Protein AF-A0A6A7BBM8-F1 (afdb_monomer_lite)

Organism: NCBI:txid1408161

Foldseek 3Di:
DDPDPPDQAACPDPVSLVVLVVVLQVLCVVLVLVVRWDPCVVVVVPPVPPQPDPPDDPVVNVVVVVSVVVVVSNVVSQVVSVVSLVVRYDPVQVVQCVVPPIPVSSSVSSVVVD

Secondary structure (DSSP, 8-state):
--TT-S-PPPS-SHHHHHHHHHHHHHHHHHTT-TTS--TTHHHHT--------TTS-HHHHHHHHHHHHHHHHHHHHHHHHHHHHHHHS-HHHHGGGTT--SHHHHHHHHHTT-

Radius of gyration: 17.74 Å; chains: 1; bounding box: 47×28×44 Å

Structure (mmCIF, N/CA/C/O backbone):
data_AF-A0A6A7BBM8-F1
#
_entry.id   AF-A0A6A7BBM8-F1
#
loop_
_atom_site.group_PDB
_atom_site.id
_atom_site.type_symbol
_atom_site.label_atom_id
_atom_site.label_alt_id
_atom_site.label_comp_id
_atom_site.label_asym_id
_atom_site.label_entity_id
_atom_site.label_seq_id
_atom_site.pdbx_PDB_ins_code
_atom_site.Cartn_x
_atom_site.Cartn_y
_atom_site.Cartn_z
_atom_site.occupancy
_atom_site.B_iso_or_equiv
_atom_site.auth_seq_id
_atom_site.auth_comp_id
_atom_site.auth_asym_id
_atom_site.auth_atom_id
_atom_site.pdbx_PDB_model_num
ATOM 1 N N . MET A 1 1 ? 9.714 18.532 11.035 1.00 37.38 1 MET A N 1
ATOM 2 C CA . MET A 1 1 ? 10.527 18.164 9.857 1.00 37.38 1 MET A CA 1
ATOM 3 C C . MET A 1 1 ? 11.509 17.087 10.292 1.00 37.38 1 MET A C 1
ATOM 5 O O . MET A 1 1 ? 12.315 17.356 11.172 1.00 37.38 1 MET A O 1
ATOM 9 N N . SER A 1 2 ? 11.340 15.853 9.806 1.00 38.91 2 SER A N 1
ATOM 10 C CA . SER A 1 2 ? 12.141 14.686 10.208 1.00 38.91 2 SER A CA 1
ATOM 11 C C . SER A 1 2 ? 13.176 14.390 9.124 1.00 38.91 2 SER A C 1
ATOM 13 O O . SER A 1 2 ? 12.836 14.237 7.959 1.00 38.91 2 SER A O 1
ATOM 15 N N . THR A 1 3 ? 14.447 14.365 9.502 1.00 40.59 3 THR A N 1
ATOM 16 C CA . THR A 1 3 ? 15.621 14.372 8.6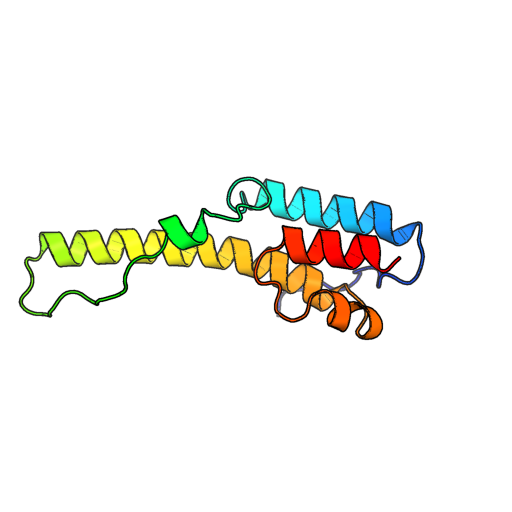18 1.00 40.59 3 THR A CA 1
ATOM 17 C C . THR A 1 3 ? 16.055 12.973 8.152 1.00 40.59 3 THR A C 1
ATOM 19 O O . THR A 1 3 ? 17.240 12.653 8.178 1.00 40.59 3 THR A O 1
ATOM 22 N N . ARG A 1 4 ? 15.128 12.107 7.713 1.00 43.09 4 ARG A N 1
ATOM 23 C CA . ARG A 1 4 ? 15.475 10.754 7.205 1.00 43.09 4 ARG A CA 1
ATOM 24 C C . ARG A 1 4 ? 15.062 10.449 5.759 1.00 43.09 4 ARG A C 1
ATOM 26 O O . ARG A 1 4 ? 15.266 9.323 5.319 1.00 43.09 4 ARG A O 1
ATOM 33 N N . ASP A 1 5 ? 14.581 11.436 5.004 1.00 43.88 5 ASP A N 1
ATOM 34 C CA . ASP A 1 5 ? 14.027 11.219 3.653 1.00 43.88 5 ASP A CA 1
ATOM 35 C C . ASP A 1 5 ? 14.909 11.724 2.492 1.00 43.88 5 ASP A C 1
ATOM 37 O O . ASP A 1 5 ? 14.449 11.819 1.358 1.00 43.88 5 ASP A O 1
ATOM 41 N N . HIS A 1 6 ? 16.185 12.045 2.729 1.00 44.91 6 HIS A N 1
ATOM 42 C CA . HIS A 1 6 ? 16.976 12.814 1.754 1.00 44.91 6 HIS A CA 1
ATOM 43 C C . HIS A 1 6 ? 17.782 12.038 0.703 1.00 44.91 6 HIS A C 1
ATOM 45 O O . HIS A 1 6 ? 18.454 12.684 -0.084 1.00 44.91 6 HIS A O 1
ATOM 51 N N . ASN A 1 7 ? 17.694 10.710 0.604 1.00 49.69 7 ASN A N 1
ATOM 52 C CA . ASN A 1 7 ? 18.340 9.966 -0.491 1.00 49.69 7 ASN A CA 1
ATOM 53 C C . ASN A 1 7 ? 17.464 8.803 -0.942 1.00 49.69 7 ASN A C 1
ATOM 55 O O . ASN A 1 7 ? 17.824 7.637 -0.782 1.00 49.69 7 ASN A O 1
ATOM 59 N N . LEU A 1 8 ? 16.274 9.118 -1.447 1.00 55.06 8 LEU A N 1
ATOM 60 C CA . LEU A 1 8 ? 15.480 8.110 -2.125 1.00 55.06 8 LEU A CA 1
ATOM 61 C C . LEU A 1 8 ? 15.869 8.068 -3.594 1.00 55.06 8 LEU A C 1
ATOM 63 O O . LEU A 1 8 ? 15.698 9.090 -4.257 1.00 55.06 8 LEU A O 1
ATOM 67 N N . PRO A 1 9 ? 16.407 6.941 -4.098 1.00 57.06 9 PRO A N 1
ATOM 68 C CA . PRO A 1 9 ? 16.703 6.827 -5.513 1.00 57.06 9 PRO A CA 1
ATOM 69 C C . PRO A 1 9 ? 15.385 6.980 -6.274 1.00 57.06 9 PRO A C 1
ATOM 71 O O . PRO A 1 9 ? 14.454 6.196 -6.086 1.00 57.06 9 PRO A O 1
ATOM 74 N N . MET A 1 10 ? 15.284 8.038 -7.080 1.00 59.88 10 MET A N 1
ATOM 75 C CA . MET A 1 10 ? 14.254 8.110 -8.110 1.00 59.88 10 MET A CA 1
ATOM 76 C C . MET A 1 10 ? 14.476 6.927 -9.048 1.00 59.88 10 MET A C 1
ATOM 78 O O . MET A 1 10 ? 15.606 6.665 -9.462 1.00 59.88 10 MET A O 1
ATOM 82 N N . LEU A 1 11 ? 13.398 6.217 -9.357 1.00 65.00 11 LEU A N 1
ATOM 83 C CA . LEU A 1 11 ? 13.391 5.087 -10.279 1.00 65.00 11 LEU A CA 1
ATOM 84 C C . LEU A 1 11 ? 13.700 5.558 -11.703 1.00 65.00 11 LEU A C 1
ATOM 86 O O . LEU A 1 11 ? 12.798 5.832 -12.489 1.00 65.00 11 LEU A O 1
ATOM 90 N N . ASN A 1 12 ? 14.988 5.685 -12.011 1.00 58.41 12 ASN A N 1
ATOM 91 C CA . ASN A 1 12 ? 15.485 6.175 -13.296 1.00 58.41 12 ASN A CA 1
ATOM 92 C C . ASN A 1 12 ? 16.148 5.064 -14.129 1.00 58.41 12 ASN A C 1
ATOM 94 O O . ASN A 1 12 ? 16.521 5.300 -15.277 1.00 58.41 12 ASN A O 1
ATOM 98 N N . SER A 1 13 ? 16.311 3.856 -13.575 1.00 63.69 13 SER A N 1
ATOM 99 C CA . SER A 1 13 ? 16.885 2.703 -14.273 1.00 63.69 13 SER A CA 1
ATOM 100 C C . SER A 1 13 ? 16.259 1.373 -13.827 1.00 63.69 13 SER A C 1
ATOM 102 O O . SER A 1 13 ? 15.725 1.247 -12.724 1.00 63.69 13 SER A O 1
ATOM 104 N N . ARG A 1 14 ? 16.344 0.347 -14.687 1.00 62.47 14 ARG A N 1
ATOM 105 C CA . ARG A 1 14 ? 15.789 -0.997 -14.426 1.00 62.47 14 ARG A CA 1
ATOM 106 C C . ARG A 1 14 ? 16.493 -1.729 -13.273 1.00 62.47 14 ARG A C 1
ATOM 108 O O . ARG A 1 14 ? 15.879 -2.584 -12.646 1.00 62.47 14 ARG A O 1
ATOM 115 N N . SER A 1 15 ? 17.757 -1.411 -12.982 1.00 65.31 15 SER A N 1
ATOM 116 C CA . SER A 1 15 ? 18.470 -1.951 -11.813 1.00 65.31 15 SER A CA 1
ATOM 117 C C . SER A 1 15 ? 17.971 -1.334 -10.509 1.00 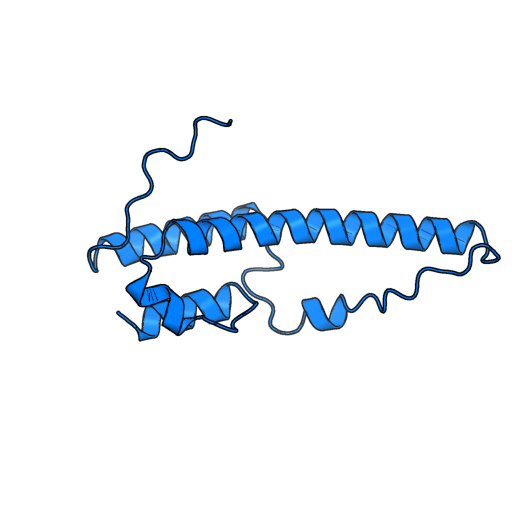65.31 15 SER A C 1
ATOM 119 O O . SER A 1 15 ? 17.754 -2.062 -9.545 1.00 65.31 15 SER A O 1
ATOM 121 N N . ASP A 1 16 ? 17.686 -0.027 -10.510 1.00 70.81 16 ASP A N 1
ATOM 122 C CA . ASP A 1 16 ? 17.143 0.671 -9.337 1.00 70.81 16 ASP A CA 1
ATOM 123 C C . ASP A 1 16 ? 15.737 0.168 -8.987 1.00 70.81 16 ASP A C 1
ATOM 125 O O . ASP A 1 16 ? 15.333 0.213 -7.827 1.00 70.81 16 ASP A O 1
ATOM 129 N N . TRP A 1 17 ? 15.009 -0.364 -9.977 1.00 75.75 17 TRP A N 1
ATOM 130 C CA . TRP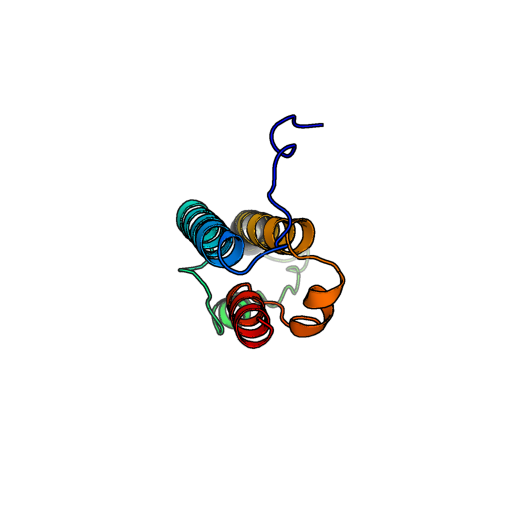 A 1 17 ? 13.687 -0.962 -9.795 1.00 75.75 17 TRP A CA 1
ATOM 131 C C . TRP A 1 17 ? 13.679 -2.152 -8.839 1.00 75.75 17 TRP A C 1
ATOM 133 O O . TRP A 1 17 ? 12.795 -2.243 -7.989 1.00 75.75 17 TRP A O 1
ATOM 143 N N . ILE A 1 18 ? 14.664 -3.047 -8.939 1.00 75.88 18 ILE A N 1
ATOM 144 C CA . ILE A 1 18 ? 14.718 -4.258 -8.108 1.00 75.88 18 ILE A CA 1
ATOM 145 C C . ILE A 1 18 ? 15.012 -3.888 -6.650 1.00 75.88 18 ILE A C 1
ATOM 147 O O . ILE A 1 18 ? 14.299 -4.324 -5.745 1.00 75.88 18 ILE A O 1
ATOM 151 N N . ASP A 1 19 ? 16.015 -3.040 -6.418 1.00 79.75 19 ASP A N 1
ATOM 152 C CA . ASP A 1 19 ? 16.386 -2.595 -5.070 1.00 79.75 19 ASP A CA 1
ATOM 153 C C . ASP A 1 19 ? 15.282 -1.746 -4.429 1.00 79.75 19 ASP A C 1
ATOM 155 O O . ASP A 1 19 ? 14.974 -1.891 -3.241 1.00 79.75 19 ASP A O 1
ATOM 159 N N . TRP A 1 20 ? 14.628 -0.899 -5.225 1.00 81.62 20 TRP A N 1
ATOM 160 C CA . TRP A 1 20 ? 13.465 -0.138 -4.792 1.00 81.62 20 TRP A CA 1
ATOM 161 C C . TRP A 1 20 ? 12.296 -1.049 -4.411 1.00 81.62 20 TRP A C 1
ATOM 163 O O . TRP A 1 20 ? 11.737 -0.894 -3.323 1.00 81.62 20 TRP A O 1
ATOM 173 N N . TYR A 1 21 ? 11.959 -2.024 -5.259 1.00 80.50 21 TYR A N 1
ATOM 174 C CA . TYR A 1 21 ? 10.870 -2.965 -5.010 1.00 80.50 21 TYR A CA 1
ATOM 175 C C . TYR A 1 21 ? 11.107 -3.741 -3.711 1.00 80.50 21 TYR A C 1
ATOM 177 O O . TYR A 1 21 ? 10.228 -3.779 -2.850 1.00 80.50 21 TYR A O 1
ATOM 185 N N . ASN A 1 22 ? 12.325 -4.252 -3.509 1.00 80.06 22 ASN A N 1
ATOM 186 C CA . ASN A 1 22 ? 12.723 -4.926 -2.270 1.00 80.06 22 ASN A CA 1
ATOM 187 C C . ASN A 1 22 ? 12.622 -3.994 -1.045 1.00 80.06 22 ASN A C 1
ATOM 189 O O . ASN A 1 22 ? 12.199 -4.413 0.032 1.00 80.06 22 ASN A O 1
ATOM 193 N N . SER A 1 23 ? 12.944 -2.704 -1.195 1.00 82.75 23 SER A N 1
ATOM 194 C CA . SER A 1 23 ? 12.807 -1.713 -0.116 1.00 82.75 23 SER A CA 1
ATOM 195 C C . SER A 1 23 ? 11.348 -1.454 0.274 1.00 82.75 23 SER A C 1
ATOM 197 O O . SER A 1 23 ? 11.033 -1.358 1.468 1.00 82.75 23 SER A O 1
ATOM 199 N N . ILE A 1 24 ?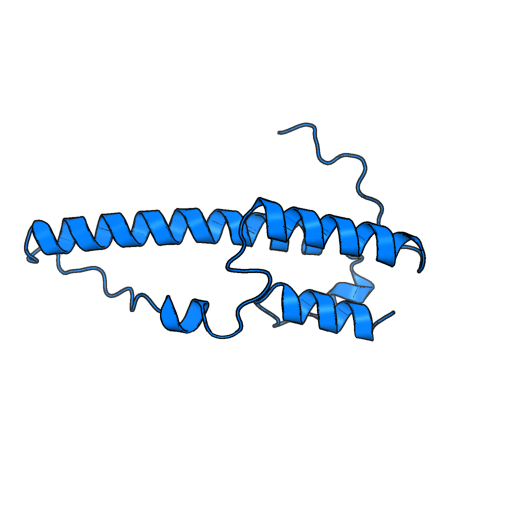 10.450 -1.348 -0.713 1.00 82.25 24 ILE A N 1
ATOM 200 C CA . ILE A 1 24 ? 9.003 -1.241 -0.478 1.00 82.25 24 ILE A CA 1
ATOM 201 C C . ILE A 1 24 ? 8.480 -2.526 0.163 1.00 82.25 24 ILE A C 1
ATOM 203 O O . ILE A 1 24 ? 7.705 -2.455 1.119 1.00 82.25 24 ILE A O 1
ATOM 207 N N . GLU A 1 25 ? 8.961 -3.681 -0.293 1.00 79.19 25 GLU A N 1
ATOM 208 C CA . GLU A 1 25 ? 8.606 -4.984 0.255 1.00 79.19 25 GLU A CA 1
ATOM 209 C C . GLU A 1 25 ? 8.957 -5.107 1.738 1.00 79.19 25 GLU A C 1
ATOM 211 O O . GLU A 1 25 ? 8.106 -5.426 2.577 1.00 79.19 25 GLU A O 1
ATOM 216 N N . ASP A 1 26 ? 10.188 -4.766 2.094 1.00 82.00 26 ASP A N 1
ATOM 217 C CA . ASP A 1 26 ? 10.644 -4.765 3.479 1.00 82.00 26 ASP A CA 1
ATOM 218 C C . ASP A 1 26 ? 9.918 -3.724 4.333 1.00 82.00 26 ASP A C 1
ATOM 220 O O . ASP A 1 26 ? 9.704 -3.928 5.533 1.00 82.00 26 ASP A O 1
ATOM 224 N N . LEU A 1 27 ? 9.544 -2.577 3.760 1.00 83.31 27 LEU A N 1
ATOM 225 C CA . LEU A 1 27 ? 8.749 -1.579 4.471 1.00 83.31 27 LEU A CA 1
ATOM 226 C C . LEU A 1 27 ? 7.334 -2.105 4.750 1.00 83.31 27 LEU A C 1
ATOM 228 O O . LEU A 1 27 ? 6.859 -1.974 5.880 1.00 83.31 27 LEU A O 1
ATOM 232 N N . ALA A 1 28 ? 6.689 -2.733 3.771 1.00 78.94 28 ALA A N 1
ATOM 233 C CA . ALA A 1 28 ? 5.360 -3.317 3.921 1.00 78.94 28 ALA A CA 1
ATOM 234 C C . ALA A 1 28 ? 5.349 -4.463 4.945 1.00 78.94 28 ALA A C 1
ATOM 236 O O . ALA A 1 28 ? 4.472 -4.496 5.811 1.00 78.94 28 ALA A O 1
ATOM 237 N N . LYS A 1 29 ? 6.364 -5.339 4.924 1.00 79.38 29 LYS A N 1
ATOM 238 C CA . LYS A 1 29 ? 6.544 -6.414 5.918 1.00 79.38 29 LYS A CA 1
ATOM 239 C C . LYS A 1 29 ? 6.746 -5.864 7.332 1.00 79.38 29 LYS A C 1
ATOM 241 O O . LYS A 1 29 ? 6.076 -6.311 8.257 1.00 79.38 29 LYS A O 1
ATOM 246 N N . ARG A 1 30 ? 7.618 -4.862 7.512 1.00 81.69 30 ARG A N 1
ATOM 247 C CA . ARG A 1 30 ? 7.905 -4.264 8.836 1.00 81.69 30 ARG A CA 1
ATOM 248 C C . ARG A 1 30 ? 6.734 -3.509 9.450 1.00 81.69 30 ARG A C 1
ATOM 250 O O . ARG A 1 30 ? 6.650 -3.429 10.669 1.00 81.69 30 ARG A O 1
ATOM 257 N N . ASN A 1 31 ? 5.879 -2.907 8.627 1.00 78.25 31 ASN A N 1
ATOM 258 C CA . ASN A 1 31 ? 4.685 -2.213 9.111 1.00 78.25 31 ASN A CA 1
ATOM 259 C C . ASN A 1 31 ? 3.457 -3.136 9.118 1.00 78.25 31 ASN A C 1
ATOM 261 O O . ASN A 1 31 ? 2.356 -2.630 9.280 1.00 78.25 31 ASN A O 1
ATOM 265 N N . GLU A 1 32 ? 3.638 -4.453 8.940 1.00 75.38 32 GLU A N 1
ATOM 266 C CA . GLU A 1 32 ? 2.567 -5.457 8.951 1.00 75.38 32 GLU A CA 1
ATOM 267 C C . GLU A 1 32 ? 1.339 -5.026 8.145 1.00 75.38 32 GLU A C 1
ATOM 269 O O . GLU A 1 32 ? 0.209 -5.208 8.590 1.00 75.38 32 GLU A O 1
ATOM 274 N N . VAL A 1 33 ? 1.548 -4.425 6.968 1.00 69.69 33 VAL A N 1
ATOM 275 C CA . VAL A 1 33 ? 0.446 -3.897 6.157 1.00 69.69 33 VAL A CA 1
ATOM 276 C C . VAL A 1 33 ? -0.375 -5.079 5.631 1.00 69.69 33 VAL A C 1
ATOM 278 O O . VAL A 1 33 ? -0.038 -5.694 4.624 1.00 69.69 33 VAL A O 1
ATOM 281 N N . TRP A 1 34 ? -1.370 -5.463 6.435 1.00 60.16 34 TRP A N 1
ATOM 282 C CA . TRP A 1 34 ? -2.419 -6.485 6.306 1.00 60.16 34 TRP A CA 1
ATOM 283 C C . TRP A 1 34 ? -2.029 -7.828 5.661 1.00 60.16 34 TRP A C 1
ATOM 285 O O . TRP A 1 34 ? -2.854 -8.517 5.080 1.00 60.16 34 TRP A O 1
ATOM 295 N N . LYS A 1 35 ? -0.772 -8.250 5.848 1.00 59.53 35 LYS A N 1
ATOM 296 C CA . LYS A 1 35 ? -0.102 -9.389 5.182 1.00 59.53 35 LYS A CA 1
ATOM 297 C C . LYS A 1 35 ? 0.160 -9.123 3.695 1.00 59.53 35 LYS A C 1
ATOM 299 O O . LYS A 1 35 ? -0.316 -9.795 2.787 1.00 59.53 35 LYS A O 1
ATOM 304 N N . TYR A 1 36 ? 1.000 -8.120 3.483 1.00 51.16 36 TYR A N 1
ATOM 305 C CA . TYR A 1 36 ? 1.512 -7.597 2.225 1.00 51.16 36 TYR A CA 1
ATOM 306 C C . TYR A 1 36 ? 0.501 -6.805 1.392 1.00 51.16 36 TYR A C 1
ATOM 308 O O . TYR A 1 36 ? 0.829 -5.678 1.048 1.00 51.16 36 TYR A O 1
ATOM 316 N N . CYS A 1 37 ? -0.685 -7.330 1.064 1.00 54.78 37 CYS A N 1
ATOM 317 C CA . CYS A 1 37 ? -1.549 -6.778 0.013 1.00 54.78 37 CYS A CA 1
ATOM 318 C C . CYS A 1 37 ? -2.939 -7.466 -0.024 1.00 54.78 37 CYS A C 1
ATOM 320 O O . CYS A 1 37 ? -3.160 -8.335 -0.868 1.00 54.78 37 CYS A O 1
ATOM 322 N N . ASP A 1 38 ? -3.856 -7.152 0.892 1.00 53.69 38 ASP A N 1
ATOM 323 C CA . ASP A 1 38 ? -5.149 -7.852 0.979 1.00 53.69 38 ASP A CA 1
ATOM 324 C C . ASP A 1 38 ? -6.240 -7.182 0.102 1.00 53.69 38 ASP A C 1
ATOM 326 O O . ASP A 1 38 ? -6.668 -6.071 0.427 1.00 53.69 38 ASP A O 1
ATOM 330 N N . PRO A 1 39 ? -6.718 -7.826 -0.986 1.00 48.31 39 PRO A N 1
ATOM 331 C CA . PRO A 1 39 ? -7.785 -7.302 -1.845 1.00 48.31 39 PRO A CA 1
ATOM 332 C C . PRO A 1 39 ? -9.188 -7.359 -1.211 1.00 48.31 39 PRO A C 1
ATOM 334 O O . PRO A 1 39 ? -10.124 -6.817 -1.790 1.00 48.31 39 PRO A O 1
ATOM 337 N N . LEU A 1 40 ? -9.357 -8.004 -0.051 1.00 44.97 40 LEU A N 1
ATOM 338 C CA . LEU A 1 40 ? -10.652 -8.198 0.625 1.00 44.97 40 LEU A CA 1
ATOM 339 C C . LEU A 1 40 ? -10.637 -7.768 2.106 1.00 44.97 40 LEU A C 1
ATOM 341 O O . LEU A 1 40 ? -11.678 -7.732 2.766 1.00 44.97 40 LEU A O 1
ATOM 345 N N . GLY A 1 41 ? -9.472 -7.420 2.650 1.00 50.78 41 GLY A N 1
ATOM 346 C CA . GLY A 1 41 ? -9.299 -7.045 4.057 1.00 50.78 41 GLY A CA 1
ATOM 347 C C . GLY A 1 41 ? -9.925 -5.700 4.414 1.00 50.78 41 GLY A C 1
ATOM 348 O O . GLY A 1 41 ? -10.460 -5.548 5.508 1.00 50.78 41 GLY A O 1
ATOM 349 N N . ILE A 1 42 ? -9.933 -4.744 3.476 1.00 48.22 42 ILE A N 1
ATOM 350 C CA . ILE A 1 42 ? -10.606 -3.448 3.661 1.00 48.22 42 ILE A CA 1
ATOM 351 C C . ILE A 1 42 ? -12.127 -3.599 3.619 1.00 48.22 42 ILE A C 1
ATOM 353 O O . ILE A 1 42 ? -12.793 -2.937 4.403 1.00 48.22 42 ILE A O 1
ATOM 357 N N . GLU A 1 43 ? -12.683 -4.479 2.777 1.00 43.97 43 GLU A N 1
ATOM 358 C CA . GLU A 1 43 ? -14.129 -4.750 2.782 1.00 43.97 43 GLU A CA 1
ATOM 359 C C . GLU A 1 43 ? -14.577 -5.458 4.067 1.00 43.97 43 GLU A C 1
ATOM 361 O O . GLU A 1 43 ? -15.638 -5.158 4.604 1.00 43.97 43 GLU A O 1
ATOM 366 N N . ASN A 1 44 ? -13.735 -6.323 4.638 1.00 46.28 44 ASN A N 1
ATOM 367 C CA . ASN A 1 44 ? -13.998 -6.922 5.952 1.00 46.28 44 ASN A CA 1
ATOM 368 C C . ASN A 1 44 ? -13.737 -5.961 7.127 1.00 46.28 44 ASN A C 1
ATOM 370 O O . ASN A 1 44 ? -14.278 -6.153 8.215 1.00 46.28 44 ASN A O 1
ATOM 374 N N . LEU A 1 45 ? -12.953 -4.905 6.899 1.00 48.62 45 LEU A N 1
ATOM 375 C CA . LEU A 1 45 ? -12.862 -3.710 7.741 1.00 48.62 45 LEU A CA 1
ATOM 376 C C . LEU A 1 45 ? -13.777 -2.593 7.240 1.00 48.62 45 LEU A C 1
ATOM 378 O O . LEU A 1 45 ? -13.552 -1.432 7.596 1.00 48.62 45 LEU A O 1
ATOM 382 N N . VAL A 1 46 ? -14.824 -2.904 6.459 1.00 46.75 46 VAL A N 1
ATOM 383 C CA . VAL A 1 46 ? -15.990 -2.023 6.351 1.00 46.75 46 VAL A CA 1
ATOM 384 C C . VAL A 1 46 ? -16.637 -2.061 7.722 1.00 46.75 46 VAL A C 1
ATOM 386 O O . VAL A 1 46 ? -17.637 -2.712 8.008 1.00 46.75 46 VAL A O 1
ATOM 389 N N . PHE A 1 47 ? -16.004 -1.320 8.617 1.00 51.97 47 PHE A N 1
ATOM 390 C CA . PHE A 1 47 ? -16.674 -0.637 9.668 1.00 51.97 47 PHE A CA 1
ATOM 391 C C . PHE A 1 47 ? -17.679 0.232 8.931 1.00 51.97 47 PHE A C 1
ATOM 393 O O . PHE A 1 47 ? -17.344 1.258 8.339 1.00 51.97 47 PHE A O 1
ATOM 400 N N . THR A 1 48 ? -18.916 -0.247 8.855 1.00 49.69 48 THR A N 1
ATOM 401 C CA . THR A 1 48 ? -20.045 0.601 8.522 1.00 49.69 48 THR A CA 1
ATOM 402 C C . THR A 1 48 ? -20.061 1.661 9.617 1.00 49.69 48 THR A C 1
ATOM 404 O O . THR A 1 48 ? -20.609 1.433 10.696 1.00 49.69 48 THR A O 1
ATOM 407 N N . SER A 1 49 ? -19.350 2.767 9.367 1.00 52.72 49 SER A N 1
ATOM 408 C CA . SER A 1 49 ? -19.101 3.922 10.235 1.00 52.72 49 SER A CA 1
ATOM 409 C C . SER A 1 49 ? -20.376 4.700 10.537 1.00 52.72 49 SER A C 1
ATOM 411 O O . SER A 1 49 ? -20.404 5.929 10.530 1.00 52.72 49 SER A O 1
ATOM 413 N N . THR A 1 50 ? -21.467 4.005 10.818 1.00 61.78 50 THR A N 1
ATOM 414 C CA . THR A 1 50 ? -22.580 4.592 11.535 1.00 61.78 50 THR A CA 1
ATOM 415 C C . THR A 1 50 ? -22.088 4.796 12.954 1.00 61.78 50 THR A C 1
ATOM 417 O O . THR A 1 50 ? -22.106 3.879 13.777 1.00 61.78 50 THR A O 1
ATOM 420 N N . LYS A 1 51 ? -21.576 6.007 13.208 1.00 68.75 51 LYS A N 1
ATOM 421 C CA . LYS A 1 51 ? -21.299 6.500 14.554 1.00 68.75 51 LYS A CA 1
ATOM 422 C C . LYS A 1 51 ? -22.500 6.110 15.432 1.00 68.75 51 LYS A C 1
ATOM 424 O O . LYS A 1 51 ? -23.630 6.437 15.056 1.00 68.75 51 LYS A O 1
ATOM 429 N N . PRO A 1 52 ? -22.295 5.390 16.549 1.00 67.00 52 PRO A N 1
ATOM 430 C CA . PRO A 1 52 ? -23.392 5.040 17.433 1.00 67.00 52 PRO A CA 1
ATOM 431 C C . PRO A 1 52 ? -24.078 6.326 17.893 1.00 67.00 52 PRO A C 1
ATOM 433 O O . PRO A 1 52 ? -23.417 7.345 18.105 1.00 67.00 52 PRO A O 1
ATOM 436 N N . SER A 1 53 ? -25.407 6.287 18.005 1.00 74.56 53 SER A N 1
ATOM 437 C CA . SER A 1 53 ? -26.165 7.418 18.541 1.00 74.56 53 SER A CA 1
ATOM 438 C C . SER A 1 53 ? -25.621 7.790 19.919 1.00 74.56 53 SER A C 1
ATOM 440 O O . SER A 1 53 ? -25.221 6.910 20.680 1.00 74.56 53 SER A O 1
ATOM 442 N N . ASP A 1 54 ? -25.644 9.073 20.273 1.00 72.06 54 ASP A N 1
ATOM 443 C CA . ASP A 1 54 ? -25.189 9.518 21.594 1.00 72.06 54 ASP A CA 1
ATOM 444 C C . ASP A 1 54 ? -26.087 8.963 22.732 1.00 72.06 54 ASP A C 1
ATOM 446 O O . ASP A 1 54 ? -25.711 9.014 23.900 1.00 72.06 54 ASP A O 1
ATOM 450 N N . SER A 1 55 ? -27.248 8.376 22.396 1.00 80.62 55 SER A N 1
ATOM 451 C CA . SER A 1 55 ? -28.119 7.608 23.301 1.00 80.62 55 SER A CA 1
ATOM 452 C C . SER A 1 55 ? -27.762 6.116 23.425 1.00 80.62 55 SER A C 1
ATOM 454 O O . SER A 1 55 ? -28.424 5.386 24.166 1.00 80.62 55 SER A O 1
ATOM 456 N N . ALA A 1 56 ? -26.750 5.634 22.698 1.00 81.06 56 ALA A N 1
ATOM 457 C CA . ALA A 1 56 ? -26.305 4.247 22.756 1.00 81.06 56 ALA A CA 1
ATOM 458 C C . ALA A 1 56 ? -25.706 3.906 24.128 1.00 81.06 56 ALA A C 1
ATOM 460 O O . ALA A 1 56 ? -25.238 4.770 24.871 1.00 81.06 56 ALA A O 1
ATOM 461 N N . SER A 1 57 ? -25.688 2.613 24.464 1.00 84.81 57 SER A N 1
ATOM 462 C CA . SER A 1 57 ? -25.097 2.175 25.727 1.00 84.81 57 SER A CA 1
ATOM 463 C C . SER A 1 57 ? -23.610 2.534 25.798 1.00 84.81 57 SER A C 1
ATOM 465 O O . SER A 1 57 ? -22.894 2.508 24.792 1.00 84.81 57 SER A O 1
ATOM 467 N N . LYS A 1 58 ? -23.128 2.813 27.014 1.00 85.38 58 LYS A N 1
ATOM 468 C CA . LYS A 1 58 ? -21.713 3.110 27.278 1.00 85.38 58 LYS A CA 1
ATOM 469 C C . LYS A 1 58 ? -20.786 2.022 26.722 1.00 85.38 58 LYS A C 1
ATOM 471 O O . LYS A 1 58 ? -19.777 2.348 26.107 1.00 85.38 58 LYS A O 1
ATOM 476 N N . ASP A 1 59 ? -21.176 0.755 26.854 1.00 85.12 59 ASP A N 1
ATOM 477 C CA . ASP A 1 59 ? -20.421 -0.386 26.323 1.00 85.12 59 ASP A CA 1
ATOM 478 C C . ASP A 1 59 ? -20.337 -0.372 24.790 1.00 85.12 59 ASP A C 1
ATOM 480 O O . ASP A 1 59 ? -19.290 -0.672 24.218 1.00 85.12 59 ASP A O 1
ATOM 484 N N . THR A 1 60 ? -21.416 0.031 24.109 1.00 79.62 60 THR A N 1
ATOM 485 C CA . THR A 1 60 ? -21.445 0.155 22.642 1.00 79.62 60 THR A CA 1
ATOM 486 C C . THR A 1 60 ? -20.530 1.281 22.170 1.00 79.62 60 THR A C 1
ATOM 488 O O . THR A 1 60 ? -19.753 1.095 21.233 1.00 79.62 60 THR A O 1
ATOM 491 N N . ILE A 1 61 ? -20.577 2.431 22.847 1.00 83.12 61 ILE A N 1
ATOM 492 C CA . ILE A 1 61 ? -19.714 3.581 22.550 1.00 83.12 61 ILE A CA 1
ATOM 493 C C . ILE A 1 61 ? -18.244 3.214 22.783 1.00 83.12 61 ILE A C 1
ATOM 495 O O . ILE A 1 61 ? -17.394 3.499 21.940 1.00 83.12 61 ILE A O 1
ATOM 499 N N . GLN A 1 62 ? -17.938 2.534 23.888 1.00 83.19 62 GLN A N 1
ATOM 500 C CA . GLN A 1 62 ? -16.574 2.137 24.222 1.00 83.19 62 GLN A CA 1
ATOM 501 C C . GLN A 1 62 ? -16.024 1.098 23.235 1.00 83.19 62 GLN A C 1
ATOM 503 O O . GLN A 1 62 ? -14.900 1.245 22.758 1.00 83.19 62 GLN A O 1
ATOM 508 N N . LYS A 1 63 ? -16.832 0.104 22.843 1.00 81.94 63 LYS A N 1
ATOM 509 C CA . LYS A 1 63 ? -16.458 -0.873 21.810 1.00 81.94 63 LYS A CA 1
ATOM 510 C C . LYS A 1 63 ? -16.203 -0.202 20.459 1.00 81.94 63 LYS A C 1
ATOM 512 O O . LYS A 1 63 ? -15.226 -0.536 19.794 1.00 81.94 63 LYS A O 1
ATOM 517 N N . PHE A 1 64 ? -17.041 0.762 20.074 1.00 82.31 64 PHE A N 1
ATOM 518 C CA . PHE A 1 64 ? -16.842 1.551 18.859 1.00 82.31 64 PHE A CA 1
ATOM 519 C C . PHE A 1 64 ? -15.521 2.327 18.902 1.00 82.31 64 PHE A C 1
ATOM 521 O O . PHE A 1 64 ? -14.743 2.247 17.959 1.00 82.31 64 PHE A O 1
ATOM 528 N N . GLN A 1 65 ? -15.226 3.020 20.004 1.00 83.00 65 GLN A N 1
ATOM 529 C CA . GLN A 1 65 ? -13.976 3.772 20.164 1.00 83.00 65 GLN A CA 1
ATOM 530 C C . GLN A 1 65 ? -12.739 2.868 20.110 1.00 83.00 65 GLN A C 1
ATOM 532 O O . GLN A 1 65 ? -11.752 3.224 19.467 1.00 83.00 65 GLN A O 1
ATOM 537 N N . SER A 1 66 ? -12.785 1.689 20.738 1.00 81.75 66 SER A N 1
ATOM 538 C CA . SER A 1 66 ? -11.688 0.717 20.659 1.00 81.75 66 SER A CA 1
ATOM 539 C C . SER A 1 66 ? -11.454 0.236 19.228 1.00 81.75 66 SER A C 1
ATOM 541 O O . SER A 1 66 ? -10.310 0.197 18.780 1.00 81.75 66 SER A O 1
ATOM 543 N N . LEU A 1 67 ? -12.520 -0.081 18.489 1.00 78.44 67 LEU A N 1
ATOM 544 C CA . LEU A 1 67 ? -12.417 -0.507 17.091 1.00 78.44 67 LEU A CA 1
ATOM 545 C C . LEU A 1 67 ? -11.934 0.627 16.179 1.00 78.44 67 LEU A C 1
ATOM 547 O O . LEU A 1 67 ? -11.066 0.393 15.341 1.00 78.44 67 LEU A O 1
ATOM 551 N N . GLN A 1 68 ? -12.414 1.854 16.391 1.00 78.19 68 GLN A N 1
ATOM 552 C CA . GLN A 1 68 ? -11.952 3.037 15.664 1.00 78.19 68 GLN A CA 1
ATOM 553 C C . GLN A 1 68 ? -10.454 3.273 15.887 1.00 78.19 68 GLN A C 1
ATOM 555 O O . GLN A 1 68 ? -9.712 3.475 14.933 1.00 78.19 68 GLN A O 1
ATOM 560 N N . SER A 1 69 ? -9.984 3.176 17.134 1.00 80.31 69 SER A N 1
ATOM 561 C CA . SER A 1 69 ? -8.562 3.351 17.444 1.00 80.31 69 SER A CA 1
ATOM 562 C C . SER A 1 69 ? -7.680 2.281 16.795 1.00 80.31 69 SER A C 1
ATOM 564 O O . SER A 1 69 ? -6.551 2.586 16.409 1.00 80.31 69 SER A O 1
ATOM 566 N N . ILE A 1 70 ? -8.166 1.039 16.686 1.00 79.31 70 ILE A N 1
ATOM 567 C CA . ILE A 1 70 ? -7.466 -0.030 15.960 1.00 79.31 70 ILE A CA 1
ATOM 568 C C . ILE A 1 70 ? -7.420 0.317 14.471 1.00 79.31 70 ILE A C 1
ATOM 570 O O . ILE A 1 70 ? -6.343 0.313 13.881 1.00 79.31 70 ILE A O 1
ATOM 574 N N . PHE A 1 71 ? -8.557 0.692 13.880 1.00 78.38 71 PHE A N 1
ATOM 575 C CA . PHE A 1 71 ? -8.633 1.079 12.473 1.00 78.38 71 PHE A CA 1
ATOM 576 C C . PHE A 1 71 ? -7.677 2.231 12.132 1.00 78.38 71 PHE A C 1
ATOM 578 O O . PHE A 1 71 ? -6.897 2.120 11.188 1.00 78.38 71 PHE A O 1
ATOM 585 N N . ASP A 1 72 ? -7.675 3.306 12.923 1.00 78.25 72 ASP A N 1
ATOM 586 C CA . ASP A 1 72 ? -6.822 4.477 12.691 1.00 78.25 72 ASP A CA 1
ATOM 587 C C . ASP A 1 72 ? -5.328 4.127 12.792 1.00 78.25 72 ASP A C 1
ATOM 589 O O . ASP A 1 72 ? -4.509 4.592 11.992 1.00 78.25 72 ASP A O 1
ATOM 593 N N . SER A 1 73 ? -4.965 3.276 13.757 1.00 79.75 73 SER A N 1
ATOM 594 C CA . SER A 1 73 ? -3.596 2.777 13.925 1.00 79.75 73 SER A CA 1
ATOM 595 C C . SER A 1 73 ? -3.129 1.992 12.699 1.00 79.75 73 SER A C 1
ATOM 597 O O . SER A 1 73 ? -2.022 2.208 12.197 1.00 79.75 73 SER A O 1
ATOM 599 N N . GLU A 1 74 ? -3.975 1.105 12.186 1.00 76.75 74 GLU A N 1
ATOM 600 C CA . GLU A 1 74 ? -3.645 0.280 11.028 1.00 76.75 74 GLU A CA 1
ATOM 601 C C . GLU A 1 74 ? -3.642 1.080 9.718 1.00 76.75 74 GLU A C 1
ATOM 603 O O . GLU A 1 74 ? -2.749 0.904 8.885 1.00 76.75 74 GLU A O 1
ATOM 608 N N . LYS A 1 75 ? -4.566 2.033 9.557 1.00 77.44 75 LYS A N 1
ATOM 609 C CA . LYS A 1 75 ? -4.573 2.968 8.426 1.00 77.44 75 LYS A CA 1
ATOM 610 C C . LYS A 1 75 ? -3.273 3.766 8.350 1.00 77.44 75 LYS A C 1
ATOM 612 O O . LYS A 1 75 ? -2.676 3.879 7.286 1.00 77.44 75 LYS A O 1
ATOM 617 N N . LYS A 1 76 ? -2.761 4.242 9.485 1.00 81.19 76 LYS A N 1
ATOM 618 C CA . LYS A 1 76 ? -1.494 4.984 9.532 1.00 81.19 76 LYS A CA 1
ATOM 619 C C . LYS A 1 76 ? -0.297 4.162 9.033 1.00 81.19 76 LYS A C 1
ATOM 621 O O . LYS A 1 76 ? 0.617 4.712 8.416 1.00 81.19 76 LYS A O 1
ATOM 626 N N . LYS A 1 77 ? -0.271 2.854 9.312 1.00 81.00 77 LYS A N 1
ATOM 627 C CA . LYS A 1 77 ? 0.768 1.940 8.804 1.00 81.00 77 LYS A CA 1
ATOM 628 C C . LYS A 1 77 ? 0.671 1.787 7.2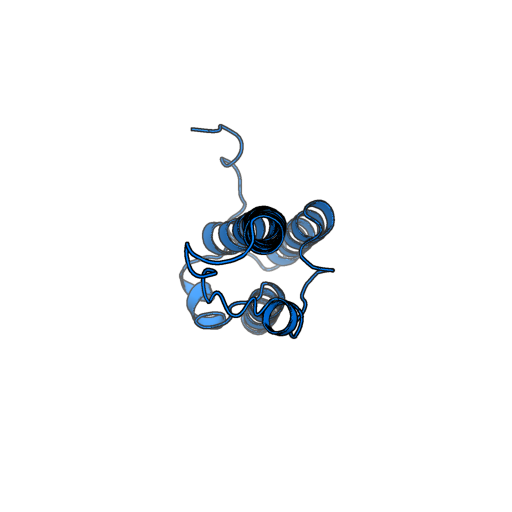85 1.00 81.00 77 LYS A C 1
ATOM 630 O O . LYS A 1 77 ? 1.701 1.793 6.613 1.00 81.00 77 LYS A O 1
ATOM 635 N N . TYR A 1 78 ? -0.554 1.692 6.769 1.00 77.50 78 TYR A N 1
ATOM 636 C CA . TYR A 1 78 ? -0.844 1.633 5.340 1.00 77.50 78 TYR A CA 1
ATOM 637 C C . TYR A 1 78 ? -0.391 2.905 4.608 1.00 77.50 78 TYR A C 1
ATOM 639 O O . TYR A 1 78 ? 0.401 2.826 3.664 1.00 77.50 78 TYR A O 1
ATOM 647 N N . ASP A 1 79 ? -0.829 4.073 5.089 1.00 79.62 79 ASP A N 1
ATOM 648 C CA . ASP A 1 79 ? -0.545 5.375 4.475 1.00 79.62 79 ASP A CA 1
ATOM 649 C C . ASP A 1 79 ? 0.967 5.590 4.319 1.00 79.62 79 ASP A C 1
ATOM 651 O O . ASP A 1 79 ? 1.440 5.975 3.257 1.00 79.62 79 ASP A O 1
ATOM 655 N N . LYS A 1 80 ? 1.763 5.182 5.313 1.00 84.06 80 LYS A N 1
ATOM 656 C CA . LYS A 1 80 ? 3.229 5.268 5.265 1.00 84.06 80 LYS A CA 1
ATOM 657 C C . LYS A 1 80 ? 3.870 4.509 4.093 1.00 84.06 80 LYS A C 1
ATOM 659 O O . LYS A 1 80 ? 4.893 4.952 3.570 1.00 84.06 80 LYS A O 1
ATOM 664 N N . VAL A 1 81 ? 3.329 3.350 3.711 1.00 82.38 81 VAL A N 1
ATOM 665 C CA . VAL A 1 81 ? 3.838 2.579 2.561 1.00 82.38 81 VAL A CA 1
ATOM 666 C C . VAL A 1 81 ? 3.361 3.206 1.255 1.00 82.38 81 VAL A C 1
ATOM 668 O O . VAL A 1 81 ? 4.157 3.343 0.327 1.00 82.38 81 VAL A O 1
ATOM 671 N N . SER A 1 82 ? 2.097 3.636 1.197 1.00 80.81 82 SER A N 1
ATOM 672 C CA . SER A 1 82 ? 1.557 4.326 0.022 1.00 80.81 82 SER A CA 1
ATOM 673 C C . SER A 1 82 ? 2.318 5.620 -0.271 1.00 80.81 82 SER A C 1
ATOM 675 O O . SER A 1 82 ? 2.766 5.815 -1.398 1.00 80.81 82 SER A O 1
ATOM 677 N N . ASP A 1 83 ? 2.545 6.455 0.743 1.00 83.81 83 ASP A N 1
ATOM 678 C CA . ASP A 1 83 ? 3.276 7.719 0.623 1.00 83.81 83 ASP A CA 1
ATOM 679 C C . ASP A 1 83 ? 4.699 7.493 0.112 1.00 83.81 83 ASP A C 1
ATOM 681 O O . ASP A 1 83 ? 5.211 8.258 -0.706 1.00 83.81 83 ASP A O 1
ATOM 685 N N . ARG A 1 84 ? 5.346 6.406 0.552 1.00 83.75 84 ARG A N 1
ATOM 686 C CA . ARG A 1 84 ? 6.677 6.035 0.074 1.00 83.75 84 ARG A CA 1
ATOM 687 C C . ARG A 1 84 ? 6.667 5.730 -1.420 1.00 83.75 84 ARG A C 1
ATOM 689 O O . ARG A 1 84 ? 7.554 6.212 -2.118 1.00 83.75 84 ARG A O 1
ATOM 696 N N . ILE A 1 85 ? 5.696 4.960 -1.907 1.00 81.56 85 ILE A N 1
ATOM 697 C CA . ILE A 1 85 ? 5.544 4.669 -3.341 1.00 81.56 85 ILE A CA 1
ATOM 698 C C . ILE A 1 85 ? 5.296 5.974 -4.101 1.00 81.56 85 ILE A C 1
ATOM 700 O O . ILE A 1 85 ? 6.025 6.290 -5.038 1.00 81.56 85 ILE A O 1
ATOM 704 N N . ASP A 1 86 ? 4.348 6.787 -3.637 1.00 78.94 86 ASP A N 1
ATOM 705 C CA . ASP A 1 86 ? 3.963 8.031 -4.307 1.00 78.94 86 ASP A CA 1
ATOM 706 C C . ASP A 1 86 ? 5.094 9.076 -4.335 1.00 78.94 86 ASP A C 1
ATOM 708 O O . ASP A 1 86 ? 5.176 9.874 -5.273 1.00 78.94 86 ASP A O 1
ATOM 712 N N . TYR A 1 87 ? 5.995 9.070 -3.350 1.00 81.44 87 TYR A N 1
ATOM 713 C CA . TYR A 1 87 ? 7.159 9.958 -3.321 1.00 81.44 87 TYR A CA 1
ATOM 714 C C . TYR A 1 87 ? 8.316 9.478 -4.210 1.00 81.44 87 TYR A C 1
ATOM 716 O O . TYR A 1 87 ? 9.083 10.293 -4.715 1.00 81.44 87 TYR A O 1
ATOM 724 N N . THR A 1 88 ? 8.467 8.165 -4.390 1.00 78.81 88 THR A N 1
ATOM 725 C CA . THR A 1 88 ? 9.647 7.573 -5.050 1.00 78.81 88 THR A CA 1
ATOM 726 C C . THR A 1 88 ? 9.431 7.235 -6.518 1.00 78.81 88 THR A C 1
ATOM 728 O O . THR A 1 88 ? 10.391 7.220 -7.290 1.00 78.81 88 THR A O 1
ATOM 731 N N . VAL A 1 89 ? 8.183 7.003 -6.922 1.00 77.38 89 VAL A N 1
ATOM 732 C CA . VAL A 1 89 ? 7.830 6.769 -8.320 1.00 77.38 89 VAL A CA 1
ATOM 733 C C . VAL A 1 89 ? 7.806 8.091 -9.092 1.00 77.38 89 VAL A C 1
ATOM 735 O O . VAL A 1 89 ? 7.162 9.062 -8.683 1.00 77.38 89 VAL A O 1
ATOM 738 N N . CYS A 1 90 ? 8.485 8.125 -10.240 1.00 74.81 90 CYS A N 1
ATOM 739 C CA . CYS A 1 90 ? 8.492 9.277 -11.141 1.00 74.81 90 CYS A CA 1
ATOM 740 C C . CYS A 1 90 ? 7.081 9.581 -11.669 1.00 74.81 90 CYS A C 1
ATOM 742 O O . CYS A 1 90 ? 6.280 8.676 -11.892 1.00 74.81 90 CYS A O 1
ATOM 744 N N . GLN A 1 91 ? 6.779 10.866 -11.897 1.00 74.50 91 GLN A N 1
ATOM 745 C CA . GLN A 1 91 ? 5.444 11.331 -12.314 1.00 74.50 91 GLN A CA 1
ATOM 746 C C . GLN A 1 91 ? 4.903 10.589 -13.548 1.00 74.50 91 GLN A C 1
ATOM 748 O O . GLN A 1 91 ? 3.718 10.273 -13.594 1.00 74.50 91 GLN A O 1
ATOM 753 N N . GLU A 1 92 ? 5.778 10.242 -14.492 1.00 76.69 92 GLU A N 1
ATOM 754 C CA . GLU A 1 92 ? 5.443 9.502 -15.716 1.00 76.69 92 GLU A CA 1
ATOM 755 C C . GLU A 1 92 ? 4.841 8.119 -15.441 1.00 76.69 92 GLU A C 1
ATOM 757 O O . GLU A 1 92 ? 3.979 7.669 -16.191 1.00 76.69 92 GLU A O 1
ATOM 762 N N . PHE A 1 93 ? 5.219 7.470 -14.338 1.00 73.12 93 PHE A N 1
ATOM 763 C CA . PHE A 1 93 ? 4.717 6.143 -13.990 1.00 73.12 93 PHE A CA 1
ATOM 764 C C . PHE A 1 93 ? 3.494 6.176 -13.066 1.00 73.12 93 PHE A C 1
ATOM 766 O O . PHE A 1 93 ? 2.788 5.175 -12.920 1.00 73.12 93 PHE A O 1
ATOM 773 N N . LYS A 1 94 ? 3.180 7.337 -12.474 1.00 78.19 94 LYS A N 1
ATOM 774 C CA . LYS A 1 94 ? 2.039 7.486 -11.552 1.00 78.19 94 LYS A CA 1
ATOM 775 C C . LYS A 1 94 ? 0.692 7.231 -12.214 1.00 78.19 94 LYS A C 1
ATOM 777 O O . LYS A 1 94 ? -0.237 6.756 -11.566 1.00 78.19 94 LYS A O 1
ATOM 782 N N . GLN A 1 95 ? 0.593 7.495 -13.514 1.00 81.56 95 GLN A N 1
ATOM 783 C CA . GLN A 1 95 ? -0.614 7.226 -14.294 1.00 81.56 95 GLN A CA 1
ATOM 784 C C . GLN A 1 95 ? -0.985 5.736 -14.334 1.00 81.56 95 GLN A C 1
ATOM 786 O O . GLN A 1 95 ? -2.169 5.415 -14.392 1.00 81.56 95 GLN A O 1
ATOM 791 N N . HIS A 1 96 ? -0.012 4.820 -14.238 1.00 80.69 96 HIS A N 1
ATOM 792 C CA . HIS A 1 96 ? -0.273 3.380 -14.356 1.00 80.69 96 HIS A CA 1
ATOM 793 C C . HIS A 1 96 ? -1.023 2.806 -13.155 1.00 80.69 96 HIS A C 1
ATOM 795 O O . HIS A 1 96 ? -1.722 1.801 -13.285 1.00 80.69 96 HIS A O 1
ATOM 801 N N . TYR A 1 97 ? -0.933 3.459 -11.995 1.00 79.75 97 TYR A N 1
ATOM 802 C CA . TYR A 1 97 ? -1.628 3.018 -10.793 1.00 79.75 97 TYR A CA 1
ATOM 803 C C . TYR A 1 97 ? -2.702 3.981 -10.286 1.00 79.75 97 TYR A C 1
ATOM 805 O O . TYR A 1 97 ? -3.221 3.808 -9.181 1.00 79.75 97 TYR A O 1
ATOM 813 N N . LEU A 1 98 ? -3.094 4.966 -11.095 1.00 79.19 98 LEU A N 1
ATOM 814 C CA . LEU A 1 98 ? -4.213 5.842 -10.766 1.00 79.19 98 LEU A CA 1
ATOM 815 C C . LEU A 1 98 ? -5.495 5.012 -10.552 1.00 79.19 98 LEU A C 1
ATOM 817 O O . LEU A 1 98 ? -5.827 4.142 -11.353 1.00 79.19 98 LEU A O 1
ATOM 821 N N . GLY A 1 99 ? -6.196 5.247 -9.439 1.00 73.75 99 GLY A N 1
ATOM 822 C CA . GLY A 1 99 ? -7.382 4.468 -9.047 1.00 73.75 99 GLY A CA 1
ATOM 823 C C . GLY A 1 99 ? -7.086 3.114 -8.386 1.00 73.75 99 GLY A C 1
ATOM 824 O O . GLY A 1 99 ? -8.014 2.422 -7.973 1.00 73.75 99 GLY A O 1
ATOM 825 N N . LYS A 1 100 ? -5.812 2.730 -8.233 1.00 76.69 100 LYS A N 1
ATOM 826 C CA . LYS A 1 100 ? -5.415 1.547 -7.459 1.00 76.69 100 LYS A CA 1
ATOM 827 C C . LYS A 1 100 ? -5.190 1.959 -6.013 1.00 76.69 100 LYS A C 1
ATOM 829 O O . LYS A 1 100 ? -4.257 2.697 -5.692 1.00 76.69 100 LYS A O 1
ATOM 834 N N . HIS A 1 101 ? -6.094 1.511 -5.152 1.00 71.44 101 HIS A N 1
ATOM 835 C CA . HIS A 1 101 ? -6.113 1.920 -3.755 1.00 71.44 101 HIS A CA 1
ATOM 836 C C . HIS A 1 101 ? -5.249 1.051 -2.862 1.00 71.44 101 HIS A C 1
ATOM 838 O O . HIS A 1 101 ? -4.869 1.549 -1.810 1.00 71.44 101 HIS A O 1
ATOM 844 N N . ASP A 1 102 ? -4.916 -0.175 -3.276 1.00 72.62 102 ASP A N 1
ATOM 845 C CA . ASP A 1 102 ? -4.043 -1.098 -2.554 1.00 72.62 102 ASP A CA 1
ATOM 846 C C . ASP A 1 102 ? -2.599 -1.088 -3.098 1.00 72.62 102 ASP A C 1
ATOM 848 O O . ASP A 1 102 ? -2.352 -0.937 -4.298 1.00 72.62 102 ASP A O 1
ATOM 852 N N . VAL A 1 103 ? -1.629 -1.280 -2.200 1.00 74.88 103 VAL A N 1
ATOM 853 C CA . VAL A 1 103 ? -0.192 -1.301 -2.518 1.00 74.88 103 VAL A CA 1
ATOM 854 C C . VAL A 1 103 ? 0.160 -2.372 -3.563 1.00 74.88 103 VAL A C 1
ATOM 856 O O . VAL A 1 103 ? 1.036 -2.124 -4.389 1.00 74.88 103 VAL A O 1
ATOM 859 N N . ARG A 1 104 ? -0.535 -3.523 -3.609 1.00 76.25 104 ARG A N 1
ATOM 860 C CA . ARG A 1 104 ? -0.249 -4.605 -4.581 1.00 76.25 104 ARG A CA 1
ATOM 861 C C . ARG A 1 104 ? -0.522 -4.151 -5.974 1.00 76.25 104 ARG A C 1
ATOM 863 O O . ARG A 1 104 ? 0.312 -4.311 -6.851 1.00 76.25 104 ARG A O 1
ATOM 870 N N . SER A 1 105 ? -1.722 -3.629 -6.162 1.00 77.12 105 SER A N 1
ATOM 871 C CA . SER A 1 105 ? -2.212 -3.215 -7.450 1.00 77.12 105 SER A CA 1
ATOM 872 C C . SER A 1 105 ? -1.325 -2.090 -7.956 1.00 77.12 105 SER A C 1
ATOM 874 O O . SER A 1 105 ? -0.971 -2.109 -9.132 1.00 77.12 105 SER A O 1
ATOM 876 N N . LYS A 1 106 ? -0.891 -1.173 -7.076 1.00 79.94 106 LYS A N 1
ATOM 877 C CA . LYS A 1 106 ? 0.123 -0.170 -7.423 1.00 79.94 106 LYS A CA 1
ATOM 878 C C . LYS A 1 106 ? 1.431 -0.817 -7.890 1.00 79.94 106 LYS A C 1
ATOM 880 O O . LYS A 1 106 ? 1.900 -0.492 -8.974 1.00 79.94 106 LYS A O 1
ATOM 885 N N . LEU A 1 107 ? 1.984 -1.759 -7.128 1.00 78.88 107 LEU A N 1
ATOM 886 C CA . LEU A 1 107 ? 3.241 -2.437 -7.466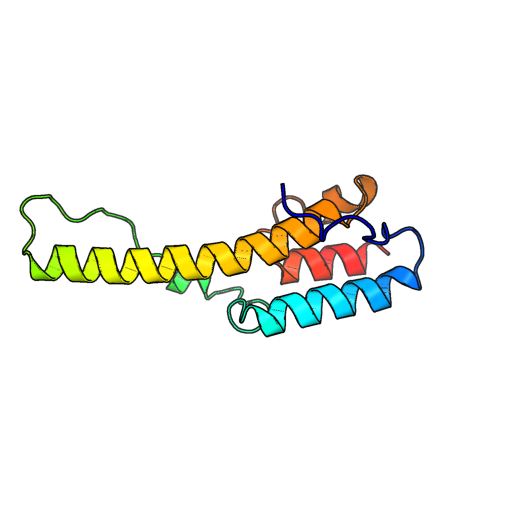 1.00 78.88 107 LEU A CA 1
ATOM 887 C C . LEU A 1 107 ? 3.165 -3.263 -8.760 1.00 78.88 107 LEU A C 1
ATOM 889 O O . LEU A 1 107 ? 4.075 -3.171 -9.576 1.00 78.88 107 LEU A O 1
ATOM 893 N N . VAL A 1 108 ? 2.086 -4.021 -8.971 1.00 80.69 108 VAL A N 1
ATOM 894 C CA . VAL A 1 108 ? 1.847 -4.816 -10.190 1.00 80.69 108 VAL A CA 1
ATOM 895 C C . VAL A 1 108 ? 1.713 -3.906 -11.407 1.00 80.69 108 VAL A C 1
ATOM 897 O O . VAL A 1 108 ? 2.335 -4.134 -12.436 1.00 80.69 108 VAL A O 1
ATOM 900 N N . ALA A 1 109 ? 0.941 -2.826 -11.285 1.00 81.81 109 ALA A N 1
ATOM 901 C CA . ALA A 1 109 ? 0.768 -1.895 -12.391 1.00 81.81 109 ALA A CA 1
ATOM 902 C C . ALA A 1 109 ? 2.069 -1.181 -12.762 1.00 81.81 109 ALA A C 1
ATOM 904 O O . ALA A 1 109 ? 2.307 -0.896 -13.931 1.00 81.81 109 ALA A O 1
ATOM 905 N N . LEU A 1 110 ? 2.914 -0.910 -11.767 1.00 80.19 110 LEU A N 1
ATOM 906 C CA . LEU A 1 110 ? 4.226 -0.350 -12.022 1.00 80.19 110 LEU A CA 1
ATOM 907 C C . LEU A 1 110 ? 5.191 -1.374 -12.631 1.00 80.19 110 LEU A C 1
ATOM 909 O O . LEU A 1 110 ? 5.933 -1.014 -13.541 1.00 80.19 110 LEU A O 1
ATOM 913 N N . SER A 1 111 ? 5.160 -2.642 -12.202 1.00 77.62 111 SER A N 1
ATOM 914 C CA . SER A 1 111 ? 5.980 -3.685 -12.832 1.00 77.62 111 SER A CA 1
ATOM 915 C C . SER A 1 111 ? 5.601 -3.928 -14.290 1.00 77.62 111 SER A C 1
ATOM 917 O O . SER A 1 111 ? 6.484 -4.181 -15.098 1.00 77.62 111 SER A O 1
ATOM 919 N N . ASP A 1 112 ? 4.318 -3.808 -14.637 1.00 78.31 112 ASP A N 1
ATOM 920 C CA . ASP A 1 112 ? 3.844 -3.943 -16.021 1.00 78.31 112 ASP A CA 1
ATOM 921 C C . ASP A 1 112 ? 4.253 -2.751 -16.907 1.00 78.31 112 ASP A C 1
ATOM 923 O O . ASP A 1 112 ? 4.196 -2.838 -18.133 1.00 78.31 112 ASP A O 1
ATOM 927 N N . SER A 1 113 ? 4.653 -1.629 -16.299 1.00 73.69 113 SER A N 1
ATOM 928 C CA . SER A 1 113 ? 5.015 -0.396 -17.007 1.00 73.69 113 SER A CA 1
ATOM 929 C C . SER A 1 113 ? 6.509 -0.246 -17.332 1.00 73.69 113 SER A C 1
ATOM 931 O O . SER A 1 113 ? 6.875 0.730 -17.985 1.00 73.69 113 SER A O 1
ATOM 933 N N . ILE A 1 114 ? 7.367 -1.187 -16.905 1.00 68.88 114 ILE A N 1
ATOM 934 C CA . ILE A 1 114 ? 8.848 -1.116 -16.968 1.00 68.88 114 ILE A CA 1
ATOM 935 C C . ILE A 1 114 ? 9.453 -2.277 -17.765 1.00 68.88 114 ILE A C 1
ATOM 937 O O . ILE A 1 114 ? 10.425 -2.052 -18.525 1.00 68.88 114 ILE A O 1
#

pLDDT: mean 71.15, std 13.17, range [37.38, 85.38]

Sequence (114 aa):
MSTRDHNLPMLNSRSDWIDWYNSIEDLAKRNEVWKYCDPLGIENLVFTSTKPSDSASKDTIQKFQSLQSIFDSEKKKYDKVSDRIDYTVCQEFKQHYLGKHDVRSKLVALSDSI